Protein AF-A0A1Y4IM26-F1 (afdb_monomer_lite)

Radius of gyration: 11.21 Å; chains: 1; bounding box: 25×23×31 Å

Foldseek 3Di:
DPPDWDDLVSLQVLLVVLVVLCVVVVHDLVNLCVQLVHDSVLSVLSNDSVHGHDVVSSVSSCVSSVPPDD

Structure (mmCIF, N/CA/C/O backbone):
data_AF-A0A1Y4IM26-F1
#
_entry.id   AF-A0A1Y4IM26-F1
#
loop_
_atom_site.group_PDB
_atom_site.id
_atom_site.type_symbol
_atom_site.label_atom_id
_atom_site.label_alt_id
_atom_site.label_comp_id
_atom_site.label_asym_id
_atom_site.label_entity_id
_atom_site.label_seq_id
_atom_site.pdbx_PDB_ins_code
_atom_site.Cartn_x
_atom_site.Cartn_y
_atom_site.Cartn_z
_atom_site.occupancy
_atom_site.B_iso_or_equiv
_atom_site.auth_seq_id
_atom_site.auth_comp_id
_atom_site.auth_asym_id
_atom_site.auth_atom_id
_atom_site.pdbx_PDB_model_num
ATOM 1 N N . MET A 1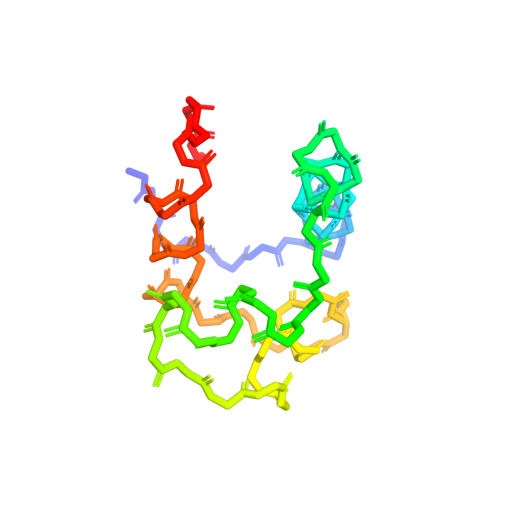 1 ? 3.595 13.752 -14.060 1.00 51.19 1 MET A N 1
ATOM 2 C CA . MET A 1 1 ? 4.248 12.427 -14.078 1.00 51.19 1 MET A CA 1
ATOM 3 C C . MET A 1 1 ? 3.847 11.705 -15.346 1.00 51.19 1 MET A C 1
ATOM 5 O O . MET A 1 1 ? 2.656 11.597 -15.620 1.00 51.19 1 MET A O 1
ATOM 9 N N . GLU A 1 2 ? 4.813 11.279 -16.153 1.00 53.34 2 GLU A N 1
ATOM 10 C CA . GLU A 1 2 ? 4.535 10.453 -17.330 1.00 53.34 2 GLU A CA 1
ATOM 11 C C . GLU A 1 2 ? 4.023 9.081 -16.872 1.00 53.34 2 GLU A C 1
ATOM 13 O O . GLU A 1 2 ? 4.635 8.446 -16.016 1.00 53.34 2 GLU A O 1
ATOM 18 N N . ARG A 1 3 ? 2.897 8.615 -17.428 1.00 65.62 3 ARG A N 1
ATOM 19 C CA . ARG A 1 3 ? 2.280 7.312 -17.106 1.00 65.62 3 ARG A CA 1
ATOM 20 C C . ARG A 1 3 ? 3.039 6.151 -17.765 1.00 65.62 3 ARG A C 1
ATOM 22 O O . ARG A 1 3 ? 2.443 5.334 -18.466 1.00 65.62 3 ARG A O 1
ATOM 29 N N . ARG A 1 4 ? 4.363 6.098 -17.593 1.00 70.44 4 ARG A N 1
ATOM 30 C CA . ARG A 1 4 ? 5.173 4.957 -18.035 1.00 70.44 4 ARG A CA 1
ATOM 31 C C . ARG A 1 4 ? 4.990 3.789 -17.059 1.00 70.44 4 ARG A C 1
ATOM 33 O O . ARG A 1 4 ? 4.790 4.028 -15.869 1.00 70.44 4 ARG A O 1
ATOM 40 N N . PRO A 1 5 ? 5.022 2.533 -17.528 1.00 76.25 5 PRO A N 1
ATOM 41 C CA . PRO A 1 5 ? 5.001 1.386 -16.630 1.00 76.25 5 PRO A CA 1
ATOM 42 C C . PRO A 1 5 ? 6.195 1.445 -15.668 1.00 76.25 5 PRO A C 1
ATOM 44 O O . PRO A 1 5 ? 7.310 1.774 -16.081 1.00 76.25 5 PRO A O 1
ATOM 47 N N . LEU A 1 6 ? 5.948 1.132 -14.393 1.00 79.31 6 LEU A N 1
ATOM 48 C CA . LEU A 1 6 ? 7.008 0.979 -13.401 1.00 79.31 6 LEU A CA 1
ATOM 49 C C . LEU A 1 6 ? 7.859 -0.244 -13.746 1.00 79.31 6 LEU A C 1
ATOM 51 O O . LEU A 1 6 ? 7.344 -1.304 -14.104 1.00 79.31 6 LEU A O 1
ATOM 55 N N . THR A 1 7 ? 9.170 -0.105 -13.607 1.00 87.75 7 THR A N 1
ATOM 56 C CA . THR A 1 7 ? 10.082 -1.246 -13.562 1.00 87.75 7 THR A CA 1
ATOM 57 C C . THR A 1 7 ? 9.849 -2.048 -12.282 1.00 87.75 7 THR A C 1
ATOM 59 O O . THR A 1 7 ? 9.356 -1.529 -11.280 1.00 87.75 7 THR A O 1
ATOM 62 N N . PHE A 1 8 ? 10.268 -3.314 -12.284 1.00 88.31 8 PHE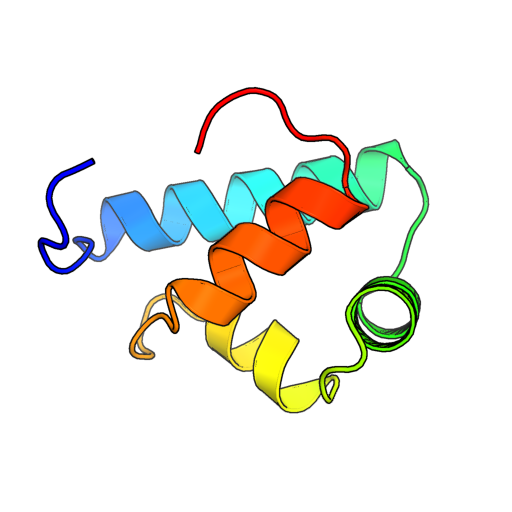 A N 1
ATOM 63 C CA . PHE A 1 8 ? 10.196 -4.175 -11.100 1.00 88.31 8 PHE A CA 1
ATOM 64 C C . PHE A 1 8 ? 10.857 -3.535 -9.864 1.00 88.31 8 PHE A C 1
ATOM 66 O O . PHE A 1 8 ? 10.295 -3.576 -8.772 1.00 88.31 8 PHE A O 1
ATOM 73 N N . GLN A 1 9 ? 12.011 -2.879 -10.041 1.00 89.94 9 GLN A N 1
ATOM 74 C CA . GLN A 1 9 ? 12.714 -2.186 -8.958 1.00 89.94 9 GLN A CA 1
ATOM 75 C C . GLN A 1 9 ? 11.935 -0.966 -8.444 1.00 89.94 9 GLN A C 1
ATOM 77 O O . GLN A 1 9 ? 11.837 -0.765 -7.235 1.00 89.94 9 GLN A O 1
ATOM 82 N N . GLU A 1 10 ? 11.366 -0.150 -9.338 1.00 89.12 10 GLU A N 1
ATOM 83 C CA . GLU A 1 10 ? 10.546 1.002 -8.939 1.00 89.12 10 GLU A CA 1
ATOM 84 C C . GLU A 1 10 ? 9.291 0.546 -8.181 1.00 89.12 10 GLU A C 1
ATOM 86 O O . GLU A 1 10 ? 8.923 1.155 -7.178 1.00 89.12 10 GLU A O 1
ATOM 91 N N . HIS A 1 11 ? 8.681 -0.571 -8.588 1.00 90.94 11 HIS A N 1
ATOM 92 C CA . HIS A 1 11 ? 7.561 -1.171 -7.863 1.00 90.94 11 HIS A CA 1
ATOM 93 C C . HIS A 1 11 ? 7.992 -1.683 -6.485 1.00 90.94 11 HIS A C 1
ATOM 95 O O . HIS A 1 11 ? 7.347 -1.374 -5.487 1.00 90.94 11 HIS A O 1
ATOM 101 N N . GLN A 1 12 ? 9.110 -2.403 -6.376 1.00 91.19 12 GLN A N 1
ATOM 102 C CA . GLN A 1 12 ? 9.630 -2.821 -5.069 1.00 91.19 12 GLN A CA 1
ATOM 103 C C . GLN A 1 12 ? 9.869 -1.627 -4.136 1.00 91.19 12 GLN A C 1
ATOM 105 O O . GLN A 1 12 ? 9.492 -1.683 -2.964 1.00 91.19 12 GLN A O 1
ATOM 110 N N . ASN A 1 13 ? 10.425 -0.533 -4.661 1.00 91.75 13 ASN A N 1
ATOM 111 C CA . ASN A 1 13 ? 10.628 0.700 -3.906 1.00 91.75 13 ASN A CA 1
ATOM 112 C C . ASN A 1 13 ? 9.290 1.312 -3.462 1.00 91.75 13 ASN A C 1
ATOM 114 O O . ASN A 1 13 ? 9.142 1.664 -2.292 1.00 91.75 13 ASN A O 1
ATOM 118 N N . LEU A 1 14 ? 8.300 1.376 -4.356 1.00 91.00 14 LEU A N 1
ATOM 119 C CA . LEU A 1 14 ? 6.943 1.841 -4.054 1.00 91.00 14 LEU A CA 1
ATOM 120 C C . LEU A 1 14 ? 6.302 1.018 -2.927 1.00 91.00 14 LEU A C 1
ATOM 122 O O . LEU A 1 14 ? 5.840 1.571 -1.930 1.00 91.00 14 LEU A O 1
ATOM 126 N N . ALA A 1 15 ? 6.319 -0.309 -3.052 1.00 93.38 15 ALA A N 1
ATOM 127 C CA . ALA A 1 15 ? 5.756 -1.211 -2.055 1.00 93.38 15 ALA A CA 1
ATOM 128 C C . ALA A 1 15 ? 6.479 -1.090 -0.704 1.00 93.38 15 ALA A C 1
ATOM 130 O O . ALA A 1 15 ? 5.837 -1.141 0.346 1.00 93.38 15 ALA A O 1
ATOM 131 N N . CYS A 1 16 ? 7.801 -0.902 -0.717 1.00 94.31 16 CYS A N 1
ATOM 132 C CA . CYS A 1 16 ? 8.600 -0.683 0.485 1.00 94.31 16 CYS A CA 1
ATOM 133 C C . CYS A 1 16 ? 8.228 0.634 1.184 1.00 94.31 16 CYS A C 1
ATOM 135 O O . CYS A 1 16 ? 8.017 0.636 2.400 1.00 94.31 16 CYS A O 1
ATOM 137 N N . ARG A 1 17 ? 8.065 1.728 0.424 1.00 93.50 17 ARG A N 1
ATOM 138 C CA . ARG A 1 17 ? 7.622 3.032 0.949 1.00 93.50 17 ARG A CA 1
ATOM 139 C C . ARG A 1 17 ? 6.256 2.919 1.624 1.00 93.50 17 ARG A C 1
ATOM 141 O O . ARG A 1 17 ? 6.138 3.283 2.788 1.00 93.50 17 ARG A O 1
ATOM 148 N N . ILE A 1 18 ? 5.267 2.332 0.945 1.00 94.56 18 ILE A N 1
ATOM 149 C CA . ILE A 1 18 ? 3.912 2.157 1.498 1.00 94.56 18 ILE A CA 1
ATOM 150 C C . ILE A 1 18 ? 3.948 1.325 2.788 1.00 94.56 18 ILE A C 1
ATOM 152 O O . ILE A 1 18 ? 3.335 1.698 3.783 1.00 94.56 18 ILE A O 1
ATOM 156 N N . ARG A 1 19 ? 4.684 0.204 2.812 1.00 95.56 19 ARG A N 1
ATOM 157 C CA . ARG A 1 19 ? 4.783 -0.641 4.019 1.00 95.56 19 ARG A CA 1
ATOM 158 C C . ARG A 1 19 ? 5.457 0.076 5.186 1.00 95.56 19 ARG A C 1
ATOM 160 O O . ARG A 1 19 ? 5.004 -0.068 6.317 1.00 95.56 19 ARG A O 1
ATOM 167 N N . SER A 1 20 ? 6.514 0.835 4.909 1.00 95.56 20 SER A N 1
ATOM 168 C CA . SER A 1 20 ? 7.227 1.616 5.926 1.00 95.56 20 SER A CA 1
ATOM 169 C C . SER A 1 20 ? 6.320 2.688 6.521 1.00 95.56 20 SER A C 1
ATOM 171 O O . SER A 1 20 ? 6.310 2.887 7.732 1.00 95.56 20 SER A O 1
ATOM 173 N N . GLU A 1 21 ? 5.508 3.323 5.677 1.00 95.75 21 GLU A N 1
ATOM 174 C CA . GLU A 1 21 ? 4.570 4.353 6.098 1.00 95.75 21 GLU A CA 1
ATOM 175 C C . GLU A 1 21 ? 3.428 3.789 6.952 1.00 95.75 21 GLU A C 1
ATOM 177 O O . GLU A 1 21 ? 3.136 4.314 8.024 1.00 95.75 21 GLU A O 1
ATOM 182 N N . LEU A 1 22 ? 2.856 2.648 6.555 1.00 96.31 22 LEU A N 1
ATOM 183 C CA . LEU A 1 22 ? 1.873 1.933 7.374 1.00 96.31 22 LEU A CA 1
ATOM 184 C C . LEU A 1 22 ? 2.436 1.568 8.748 1.00 96.31 22 LEU A C 1
ATOM 186 O O . LEU A 1 22 ? 1.780 1.779 9.765 1.00 96.31 22 LEU A O 1
ATOM 190 N N . GLN A 1 23 ? 3.674 1.072 8.791 1.00 96.50 23 GLN A N 1
ATOM 191 C CA . GLN A 1 23 ? 4.341 0.759 10.049 1.00 96.50 23 GLN A CA 1
ATOM 192 C C . GLN A 1 23 ? 4.566 2.015 10.904 1.00 96.50 23 GLN A C 1
ATOM 194 O O . GLN A 1 23 ? 4.341 1.968 12.112 1.00 96.50 23 GLN A O 1
ATOM 199 N N . ARG A 1 24 ? 4.975 3.136 10.294 1.00 96.50 24 ARG A N 1
ATOM 200 C CA . ARG A 1 24 ? 5.185 4.423 10.978 1.00 96.50 24 ARG A CA 1
ATOM 201 C C . ARG A 1 24 ? 3.900 4.947 11.621 1.00 96.50 24 ARG A C 1
ATOM 203 O O . ARG A 1 24 ? 3.954 5.474 12.728 1.00 96.50 24 ARG A O 1
ATOM 210 N N . GLN A 1 25 ? 2.769 4.794 10.936 1.00 96.06 25 GLN A N 1
ATOM 211 C CA . GLN A 1 25 ? 1.454 5.237 11.406 1.00 96.06 25 GLN A CA 1
ATOM 212 C C . GLN A 1 25 ? 0.717 4.186 12.255 1.00 96.06 25 GLN A C 1
ATOM 214 O O . GLN A 1 25 ? -0.411 4.426 12.676 1.00 96.06 25 GLN A O 1
ATOM 219 N N . CYS A 1 26 ? 1.336 3.028 12.525 1.00 96.94 26 CYS A N 1
ATOM 220 C CA . CYS A 1 26 ? 0.708 1.896 13.215 1.00 96.94 26 CYS A CA 1
ATOM 221 C C . CYS A 1 26 ? -0.592 1.403 12.543 1.00 96.94 26 CYS A C 1
ATOM 223 O O . CYS A 1 26 ? -1.504 0.932 13.223 1.00 96.94 26 CYS A O 1
ATOM 225 N N . LEU A 1 27 ? -0.671 1.492 11.213 1.00 96.88 27 LEU A N 1
ATOM 226 C CA . LEU A 1 27 ? -1.812 1.061 10.407 1.00 96.88 27 LEU A CA 1
ATOM 227 C C . LEU A 1 27 ? -1.576 -0.327 9.810 1.00 96.88 27 LEU A C 1
ATOM 229 O O . LEU A 1 27 ? -0.467 -0.697 9.418 1.00 96.88 27 LEU A O 1
ATOM 233 N N . SER A 1 28 ? -2.649 -1.097 9.682 1.00 96.88 28 SER A N 1
ATOM 234 C CA . SER A 1 28 ? -2.650 -2.360 8.955 1.00 96.88 28 SER A CA 1
ATOM 235 C C . SER A 1 28 ? -3.086 -2.177 7.497 1.00 96.88 28 SER A C 1
ATOM 237 O O . SER A 1 28 ? -3.652 -1.164 7.091 1.00 96.88 28 SER A O 1
ATOM 239 N N . ILE A 1 29 ? -2.889 -3.221 6.689 1.00 96.06 29 ILE A N 1
ATOM 240 C CA . ILE A 1 29 ? -3.444 -3.287 5.326 1.00 96.06 29 ILE A CA 1
ATOM 241 C C . ILE A 1 29 ? -4.978 -3.237 5.334 1.00 96.06 29 ILE A C 1
ATOM 243 O O . ILE A 1 29 ? -5.578 -2.803 4.353 1.00 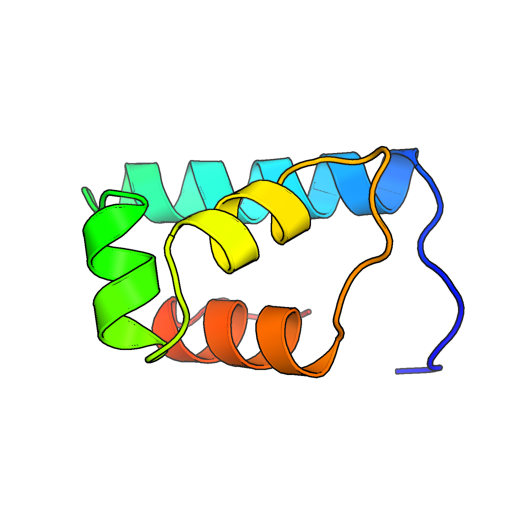96.06 29 ILE A O 1
ATOM 247 N N . ALA A 1 30 ? -5.616 -3.697 6.415 1.00 96.56 30 ALA A N 1
ATOM 248 C CA . ALA A 1 30 ? -7.062 -3.602 6.557 1.00 96.56 30 ALA A CA 1
ATOM 249 C C . ALA A 1 30 ? -7.500 -2.145 6.713 1.00 96.56 30 ALA A C 1
ATOM 251 O O . ALA A 1 30 ? -8.381 -1.716 5.980 1.00 96.56 30 ALA A O 1
ATOM 252 N N . ASP A 1 31 ? -6.813 -1.390 7.568 1.00 97.50 31 ASP A N 1
ATOM 253 C CA . ASP A 1 31 ? -7.112 0.026 7.785 1.00 97.50 31 ASP A CA 1
ATOM 254 C C . ASP A 1 31 ? -6.894 0.826 6.497 1.00 97.50 31 ASP A C 1
ATOM 256 O O . ASP A 1 31 ? -7.746 1.616 6.106 1.00 97.50 31 ASP A O 1
ATOM 260 N N . LEU A 1 32 ? -5.812 0.548 5.759 1.00 96.50 32 LEU A N 1
ATOM 261 C CA . LEU A 1 32 ? -5.565 1.190 4.464 1.00 96.50 32 LEU A CA 1
ATOM 262 C C . LEU A 1 32 ? -6.656 0.873 3.429 1.00 96.50 32 LEU A C 1
ATOM 264 O O . LEU A 1 32 ? -7.070 1.744 2.663 1.00 96.50 32 LEU A O 1
ATOM 268 N N . ALA A 1 33 ? -7.118 -0.377 3.383 1.00 96.44 33 ALA A N 1
ATOM 269 C CA . ALA A 1 33 ? -8.221 -0.778 2.515 1.00 96.44 33 ALA A CA 1
ATOM 270 C C . ALA A 1 33 ? -9.504 -0.001 2.862 1.00 96.44 33 ALA A C 1
ATOM 272 O O . ALA A 1 33 ? -10.150 0.544 1.968 1.00 96.44 33 ALA A O 1
ATOM 273 N N . ASP A 1 34 ? -9.808 0.136 4.152 1.00 97.00 34 ASP A N 1
ATOM 274 C CA . ASP A 1 34 ? -10.982 0.864 4.633 1.00 97.00 34 ASP A CA 1
ATOM 275 C C . ASP A 1 34 ? -10.869 2.380 4.362 1.00 97.00 34 ASP A C 1
ATOM 277 O O . ASP A 1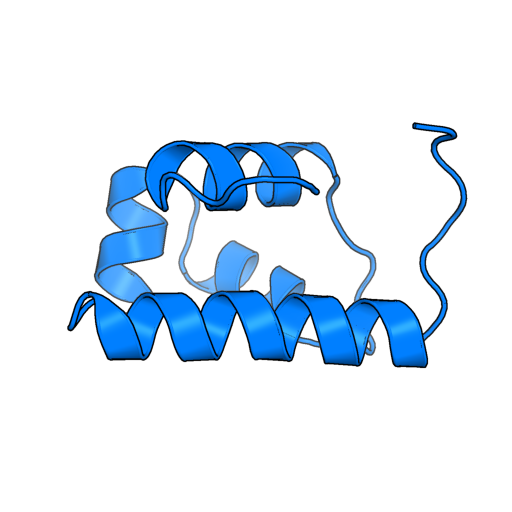 34 ? -11.823 2.987 3.878 1.00 97.00 34 ASP A O 1
ATOM 281 N N . MET A 1 35 ? -9.694 2.987 4.571 1.00 96.25 35 MET A N 1
ATOM 282 C CA . MET A 1 35 ? -9.431 4.413 4.303 1.00 96.25 35 MET A CA 1
ATOM 283 C C . MET A 1 35 ? -9.508 4.768 2.814 1.00 96.25 35 MET A C 1
ATOM 285 O O . MET A 1 35 ? -9.980 5.846 2.454 1.00 96.25 35 MET A O 1
ATOM 289 N N . THR A 1 36 ? -9.034 3.876 1.940 1.00 94.88 36 THR A N 1
ATOM 290 C CA . THR A 1 36 ? -9.063 4.083 0.482 1.00 94.88 36 THR A CA 1
ATOM 291 C C . THR A 1 36 ? -10.389 3.661 -0.159 1.00 94.88 36 THR A C 1
ATOM 293 O O . THR A 1 36 ? -10.652 4.021 -1.305 1.00 94.88 36 THR A O 1
ATOM 296 N N . GLY A 1 37 ? -11.219 2.878 0.540 1.00 95.69 37 GLY A N 1
ATOM 297 C CA . GLY A 1 37 ? -12.445 2.280 0.002 1.00 95.69 37 GLY A CA 1
ATOM 298 C C . GLY A 1 37 ? -12.212 1.098 -0.952 1.00 95.69 37 GLY A C 1
ATOM 299 O O . GLY A 1 37 ? -13.158 0.613 -1.577 1.00 95.69 37 GLY A O 1
ATOM 300 N N . TYR A 1 38 ? -10.973 0.613 -1.085 1.00 95.06 38 TYR A N 1
ATOM 301 C CA . TYR A 1 38 ? -10.631 -0.533 -1.930 1.00 95.06 38 TYR A CA 1
ATOM 302 C C . TYR A 1 38 ? -10.590 -1.839 -1.138 1.00 95.06 38 TYR A C 1
ATOM 304 O O . TYR A 1 38 ? -10.401 -1.876 0.069 1.00 95.06 38 TYR A O 1
ATOM 312 N N . SER A 1 39 ? -10.701 -2.973 -1.835 1.00 96.31 39 SER A N 1
ATOM 313 C CA . SER A 1 39 ? -10.550 -4.277 -1.183 1.00 96.31 39 SER A CA 1
ATOM 314 C C . SER A 1 39 ? -9.110 -4.520 -0.705 1.00 96.31 39 SER A C 1
ATOM 316 O O . SER A 1 39 ? -8.152 -4.163 -1.396 1.00 96.31 39 SER A O 1
ATOM 318 N N . LYS A 1 40 ? -8.936 -5.269 0.395 1.00 95.44 40 LYS A N 1
ATOM 319 C CA . LYS A 1 40 ? -7.611 -5.739 0.860 1.00 95.44 40 LYS A CA 1
ATOM 320 C C . LYS A 1 40 ? -6.817 -6.434 -0.251 1.00 95.44 40 LYS A C 1
ATOM 322 O O . LYS A 1 40 ? -5.606 -6.276 -0.347 1.00 95.44 40 LYS A O 1
ATOM 327 N N . ARG A 1 41 ? -7.499 -7.172 -1.138 1.00 95.00 41 ARG A N 1
ATOM 328 C CA . ARG A 1 41 ? -6.884 -7.841 -2.296 1.00 95.00 41 ARG A CA 1
ATOM 329 C C . ARG A 1 41 ? -6.265 -6.846 -3.278 1.00 95.00 41 ARG A C 1
ATOM 331 O O . ARG A 1 41 ? -5.211 -7.136 -3.836 1.00 95.00 41 ARG A O 1
ATOM 338 N N . SER A 1 42 ? -6.908 -5.701 -3.491 1.00 94.31 42 SER A N 1
ATOM 339 C CA . SER A 1 42 ? -6.380 -4.629 -4.337 1.00 94.31 42 SER A CA 1
ATOM 340 C C . SER A 1 42 ? -5.116 -4.031 -3.723 1.00 94.31 42 SER A C 1
ATOM 342 O O . SER A 1 42 ? -4.126 -3.878 -4.432 1.00 94.31 42 SER A O 1
ATOM 344 N N . ILE A 1 43 ? -5.106 -3.805 -2.404 1.00 95.38 43 ILE A N 1
ATOM 345 C CA . ILE A 1 43 ? -3.909 -3.333 -1.694 1.00 95.38 43 ILE A CA 1
ATOM 346 C C . ILE A 1 43 ? -2.773 -4.364 -1.780 1.00 95.38 43 ILE A C 1
ATOM 348 O O . ILE A 1 43 ? -1.646 -4.013 -2.112 1.00 95.38 43 ILE A O 1
ATOM 352 N N . TYR A 1 44 ? -3.050 -5.655 -1.566 1.00 94.31 44 TYR A N 1
ATOM 353 C CA . TYR A 1 44 ? -2.024 -6.696 -1.709 1.00 94.31 44 TYR A CA 1
ATOM 354 C C . TYR A 1 44 ? -1.449 -6.772 -3.124 1.00 94.31 44 TYR A C 1
ATOM 356 O O . TYR A 1 44 ? -0.244 -6.944 -3.269 1.00 94.31 44 TYR A O 1
ATOM 364 N N . ARG A 1 45 ? -2.284 -6.604 -4.158 1.00 92.88 45 ARG A N 1
ATOM 365 C CA . ARG A 1 45 ? -1.819 -6.531 -5.551 1.00 92.88 45 ARG A CA 1
ATOM 366 C C . ARG A 1 45 ? -0.948 -5.306 -5.802 1.00 92.88 45 ARG A C 1
ATOM 368 O O . ARG A 1 45 ? 0.065 -5.434 -6.472 1.00 92.88 45 ARG A O 1
ATOM 375 N N . LEU A 1 46 ? -1.303 -4.149 -5.241 1.00 92.12 46 LEU A N 1
ATOM 376 C CA . LEU A 1 46 ? -0.459 -2.954 -5.318 1.00 92.12 46 LEU A CA 1
ATOM 377 C C . LEU A 1 46 ? 0.926 -3.204 -4.70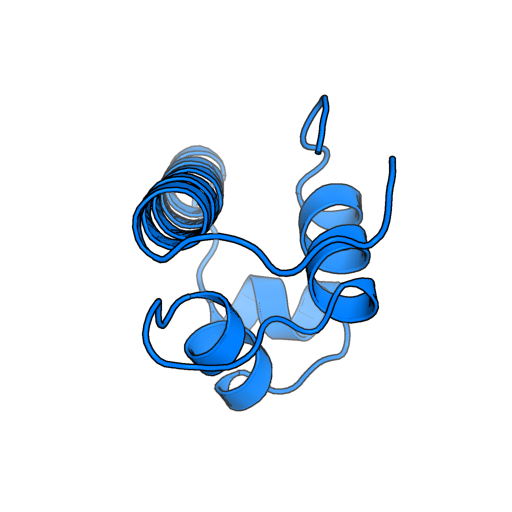2 1.00 92.12 46 LEU A C 1
ATOM 379 O O . LEU A 1 46 ? 1.922 -2.707 -5.211 1.00 92.12 46 LEU A O 1
ATOM 383 N N . LEU A 1 47 ? 1.006 -3.988 -3.628 1.00 92.25 47 LEU A N 1
ATOM 384 C CA . LEU A 1 47 ? 2.258 -4.288 -2.929 1.00 92.25 47 LEU A CA 1
ATOM 385 C C . LEU A 1 47 ? 3.040 -5.481 -3.503 1.00 92.25 47 LEU A C 1
ATOM 387 O O . LEU A 1 47 ? 4.084 -5.829 -2.942 1.00 92.25 47 LEU A O 1
ATOM 391 N N . ASP A 1 48 ? 2.539 -6.119 -4.561 1.00 91.00 48 ASP A N 1
ATOM 392 C CA . ASP A 1 48 ? 3.175 -7.255 -5.228 1.00 91.00 48 ASP A CA 1
ATOM 393 C C . ASP A 1 48 ? 3.876 -6.783 -6.515 1.00 91.00 48 ASP A C 1
ATOM 395 O O . ASP A 1 48 ? 3.187 -6.439 -7.477 1.00 91.00 48 ASP A O 1
ATOM 399 N N . PRO A 1 49 ? 5.223 -6.790 -6.570 1.00 84.00 49 PRO A N 1
ATOM 400 C CA . PRO A 1 49 ? 5.991 -6.255 -7.694 1.00 84.00 49 PRO A CA 1
ATOM 401 C C . PRO A 1 49 ? 5.841 -7.042 -9.005 1.00 84.00 49 PRO A C 1
ATOM 403 O O . PRO A 1 49 ? 6.354 -6.617 -10.038 1.00 84.00 49 PRO A O 1
ATOM 406 N N . ILE A 1 50 ? 5.173 -8.199 -8.978 1.00 85.50 50 ILE A N 1
ATOM 407 C CA . ILE A 1 50 ? 4.876 -9.007 -10.171 1.00 85.50 50 ILE A CA 1
ATOM 408 C C . ILE A 1 50 ? 3.574 -8.535 -10.844 1.00 85.50 50 ILE A C 1
ATOM 410 O O . ILE A 1 50 ? 3.348 -8.796 -12.027 1.00 85.50 50 ILE A O 1
ATOM 414 N N . GLN A 1 51 ? 2.698 -7.849 -10.108 1.00 83.44 51 GLN A N 1
ATOM 415 C CA . GLN A 1 51 ? 1.393 -7.415 -10.602 1.00 83.44 51 GLN A CA 1
ATOM 416 C C . GLN A 1 51 ? 1.471 -6.055 -11.295 1.00 83.44 51 GLN A C 1
ATOM 418 O O . GLN A 1 51 ? 2.309 -5.212 -10.990 1.00 83.44 51 GLN A O 1
ATOM 423 N N . THR A 1 52 ? 0.531 -5.797 -12.203 1.00 79.00 52 THR A N 1
ATOM 424 C CA . THR A 1 52 ? 0.372 -4.461 -12.783 1.00 79.00 52 THR A CA 1
ATOM 425 C C . THR A 1 52 ? -0.172 -3.488 -11.740 1.00 79.00 52 THR A C 1
ATOM 427 O O . THR A 1 52 ? -1.193 -3.748 -11.100 1.00 79.00 52 THR A O 1
ATOM 430 N N . VAL A 1 53 ? 0.486 -2.338 -11.608 1.00 80.81 53 VAL A N 1
ATOM 431 C CA . VAL A 1 53 ? 0.065 -1.259 -10.711 1.00 80.81 53 VAL A CA 1
ATOM 432 C C . VAL A 1 53 ? -1.129 -0.508 -11.291 1.00 80.81 53 VAL A C 1
ATOM 434 O O . VAL A 1 53 ? -1.107 -0.061 -12.438 1.00 80.81 53 VAL A O 1
ATOM 437 N N . SER A 1 54 ? -2.164 -0.330 -10.472 1.00 88.31 54 SER A N 1
ATOM 438 C CA . SER A 1 54 ? -3.225 0.639 -10.741 1.00 88.31 54 SER A CA 1
ATOM 439 C C . SER A 1 54 ? -2.782 1.995 -10.209 1.00 88.31 54 SER A C 1
ATOM 441 O O . SER A 1 54 ? -2.708 2.184 -8.999 1.00 88.31 54 SER A O 1
ATOM 443 N N . TRP A 1 55 ? -2.486 2.931 -11.112 1.00 86.94 55 TRP A N 1
ATOM 444 C CA . TRP A 1 55 ? -2.064 4.278 -10.730 1.00 86.94 55 TRP A CA 1
ATOM 445 C C . TRP A 1 55 ? -3.115 5.009 -9.897 1.00 86.94 55 TRP A C 1
ATOM 447 O O . TRP A 1 55 ? -2.744 5.664 -8.934 1.00 86.94 55 TRP A O 1
ATOM 457 N N . ASP A 1 56 ? -4.404 4.844 -10.203 1.00 90.88 56 ASP A N 1
ATOM 458 C CA . ASP A 1 56 ? -5.490 5.451 -9.422 1.00 90.88 56 ASP A CA 1
ATOM 459 C C . ASP A 1 56 ? -5.478 4.959 -7.967 1.00 90.88 56 ASP A C 1
ATOM 461 O O . ASP A 1 56 ? -5.592 5.753 -7.035 1.00 90.88 56 ASP A O 1
ATOM 465 N N . LEU A 1 57 ? -5.255 3.655 -7.763 1.00 92.31 57 LEU A N 1
ATOM 466 C CA . LEU A 1 57 ? -5.093 3.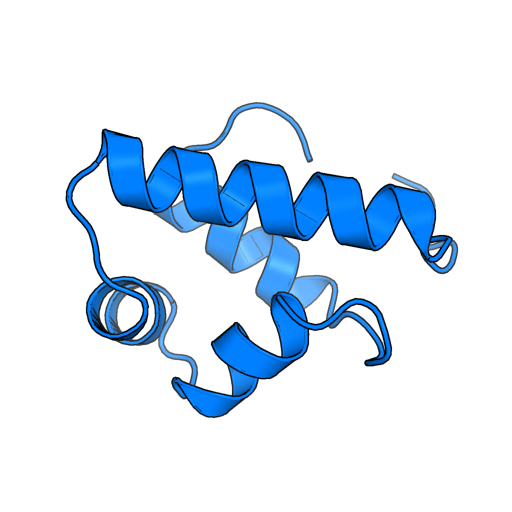091 -6.426 1.00 92.31 57 LEU A CA 1
ATOM 467 C C . LEU A 1 57 ? -3.817 3.603 -5.745 1.00 92.31 57 LEU A C 1
ATOM 469 O O . LEU A 1 57 ? -3.848 3.910 -4.557 1.00 92.31 57 LEU A O 1
ATOM 473 N N . THR A 1 58 ? -2.704 3.711 -6.473 1.00 91.38 58 THR A N 1
ATOM 474 C CA . THR A 1 58 ? -1.454 4.255 -5.924 1.00 91.38 58 THR A CA 1
ATOM 475 C C . THR A 1 58 ? -1.634 5.695 -5.452 1.00 91.38 58 THR A C 1
ATOM 477 O O . THR A 1 58 ? -1.227 6.014 -4.339 1.00 91.38 58 THR A O 1
ATOM 480 N N . TYR A 1 59 ? -2.276 6.548 -6.258 1.00 91.38 59 TYR A N 1
ATOM 481 C CA . TYR A 1 59 ? -2.564 7.933 -5.885 1.00 91.38 59 TYR A CA 1
ATOM 482 C C . TYR A 1 59 ? -3.439 8.006 -4.636 1.00 91.38 59 TYR A C 1
ATOM 484 O O . TYR A 1 59 ? -3.112 8.765 -3.728 1.00 91.38 59 TYR A O 1
ATOM 492 N N . GLU A 1 60 ? -4.486 7.182 -4.537 1.00 94.00 60 GLU A N 1
ATOM 493 C CA . GLU A 1 60 ? -5.323 7.192 -3.335 1.00 94.00 60 GLU A CA 1
ATOM 494 C C . GLU A 1 60 ? -4.617 6.676 -2.095 1.00 94.00 60 GLU A C 1
ATOM 496 O O . GLU A 1 60 ? -4.782 7.266 -1.031 1.00 94.00 60 GLU A O 1
ATOM 501 N N . VAL A 1 61 ? -3.782 5.644 -2.214 1.00 94.44 61 VAL A N 1
ATOM 502 C CA . VAL A 1 61 ? -2.950 5.187 -1.094 1.00 94.44 61 VAL A CA 1
ATOM 503 C C . VAL A 1 61 ? -2.026 6.307 -0.615 1.00 94.44 61 VAL A C 1
ATOM 505 O O . VAL A 1 61 ? -1.952 6.557 0.584 1.00 94.44 61 VAL A O 1
ATOM 508 N N . PHE A 1 62 ? -1.368 7.019 -1.530 1.00 93.56 62 PHE A N 1
ATOM 509 C CA . PHE A 1 62 ? -0.494 8.139 -1.173 1.00 93.56 62 PHE A CA 1
ATOM 510 C C . PHE A 1 62 ? -1.273 9.290 -0.540 1.00 93.56 62 PHE A C 1
ATOM 512 O O . PHE A 1 62 ? -0.818 9.860 0.450 1.00 93.56 62 PHE A O 1
ATOM 519 N N . ARG A 1 63 ? -2.467 9.593 -1.064 1.00 93.69 63 ARG A N 1
ATOM 520 C CA . ARG A 1 63 ? -3.342 10.638 -0.531 1.00 93.69 63 ARG A CA 1
ATOM 521 C C . ARG A 1 63 ? -3.775 10.338 0.900 1.00 93.69 63 ARG A C 1
ATOM 523 O O . ARG A 1 63 ? -3.696 11.228 1.738 1.00 93.69 63 ARG A O 1
ATOM 530 N N . VAL A 1 64 ? -4.246 9.122 1.190 1.00 94.75 64 VAL A N 1
ATOM 531 C CA . VAL A 1 64 ? -4.748 8.784 2.537 1.00 94.75 64 VAL A CA 1
ATOM 532 C C . VAL A 1 64 ? -3.634 8.580 3.557 1.00 94.75 64 VAL A C 1
ATOM 534 O O . VAL A 1 64 ? -3.874 8.757 4.745 1.00 94.75 64 VAL A O 1
ATOM 537 N N . LEU A 1 65 ? -2.433 8.213 3.105 1.00 94.12 65 LEU A N 1
ATOM 538 C CA . LEU A 1 65 ? -1.249 8.121 3.957 1.00 94.12 65 LEU A CA 1
ATOM 539 C C . LEU A 1 65 ? -0.519 9.462 4.106 1.00 94.12 65 LEU A C 1
ATOM 541 O O . LEU A 1 65 ? 0.502 9.502 4.786 1.00 94.12 65 LEU A O 1
ATOM 545 N N . GLU A 1 66 ? -1.024 10.533 3.482 1.00 92.56 66 GLU A N 1
ATOM 546 C CA . GLU A 1 66 ? -0.421 11.873 3.497 1.00 92.56 66 GLU A CA 1
ATOM 547 C C . GLU A 1 66 ? 1.068 11.856 3.095 1.00 92.56 66 GLU A C 1
ATOM 549 O O . GLU A 1 66 ? 1.900 12.576 3.644 1.00 92.56 66 GLU A O 1
ATOM 554 N N . MET A 1 67 ? 1.425 10.997 2.134 1.00 89.00 67 MET A N 1
ATOM 555 C CA . MET A 1 67 ? 2.805 10.838 1.674 1.00 89.00 67 MET A CA 1
ATOM 556 C C . MET A 1 67 ? 3.185 11.973 0.717 1.00 89.00 67 MET A C 1
ATOM 558 O O . MET A 1 67 ? 2.569 12.126 -0.340 1.00 89.00 67 MET A O 1
ATOM 562 N N . GLU A 1 68 ? 4.229 12.736 1.054 1.00 77.25 68 GLU A N 1
ATOM 563 C CA . GLU A 1 68 ? 4.830 13.706 0.131 1.00 77.25 68 GLU A CA 1
ATOM 564 C C . GLU A 1 68 ? 5.546 12.983 -1.027 1.00 77.25 68 GLU A C 1
ATOM 566 O O . GLU A 1 68 ? 6.322 12.047 -0.813 1.00 77.25 68 GLU A O 1
ATOM 571 N N . ASP A 1 69 ? 5.262 13.452 -2.248 1.00 63.84 69 ASP A N 1
ATOM 572 C CA . ASP A 1 69 ? 5.770 12.982 -3.546 1.00 63.84 69 ASP A CA 1
ATOM 573 C C . ASP A 1 69 ? 5.488 11.514 -3.917 1.00 63.84 69 ASP A C 1
ATOM 575 O O . ASP A 1 69 ? 5.945 10.568 -3.265 1.00 63.84 69 ASP A O 1
ATOM 579 N N . LEU A 1 70 ? 4.807 11.325 -5.056 1.00 54.84 70 LEU A N 1
ATOM 580 C CA . LEU A 1 70 ? 4.654 10.016 -5.701 1.00 54.84 70 LEU A CA 1
ATOM 581 C C . LEU A 1 70 ? 5.873 9.677 -6.569 1.00 54.84 70 LEU A C 1
ATOM 583 O O . LEU A 1 70 ? 6.155 10.427 -7.524 1.00 54.84 70 LEU A O 1
#

Sequence (70 aa):
MERRPLTFQEHQNLACRIRSELQRQCLSIADLADMTGYSKRSIYRLLDPIQTVSWDLTYEVFRVLEMEDL

pLDDT: mean 89.31, std 10.46, range [51.19, 97.5]

Secondary structure (DSSP, 8-state):
---PPPPHHHHHHHHHHHHHHHHHTT--HHHHHHHHT--HHHHHHHT-TTSPP-HHHHHHHHHHTT-S--